Protein AF-A0A2M7XYU0-F1 (afdb_monomer_lite)

Sequence (168 aa):
MIKIQNNEKIILPLLLVVFFITYHYFAFYQNDFKKIFAYIKYTFSQNQYEQIQEFHPFFYVYKIAQETKDSKINVIYVRTKVEEKNRQFLDELNIMINYFFYPRFVKPYSLTQFYKLKLKSGDIIIADFTLHTDEKLMKNIKIIPFTRKNLFRINKWPEDDYNIYEVI

Secondary structure (DSSP, 8-state):
-----TTHHHHHHHHHHHHHHHHHHHHIIIIIHHHHHHHS-----HHHHHHHHTTSTTHHHHHHHHHTSSS---EEEEES---TT-TT---HHHHHHHHHTTTS---EEEHHHHTTS---TT-EEEESS-----HHHHTTEEE----------TT-------EEEEE-

Radius of gyration: 24.44 Å; chains: 1; bounding box: 54×52×69 Å

pLDDT: mean 75.13, std 14.63, range [40.41, 94.06]

Organism: NCBI:txid1974841

Foldseek 3Di:
DDDDPPVNVVVVVVVVVVVVVVVVVVCCVVPVVVVVVVVPPDPPDVVVVLVVLVQPQCSVLLVVLVVPVPDPAAEAEEEADPDPPCPPPPQPVLVVNVVNNPPDDHDYDYPVRVVVDDDDAFHKYKYQAPPPPPVVVPVFKDWDDDDRNDDDDDDDDPHDRITMIGGD

S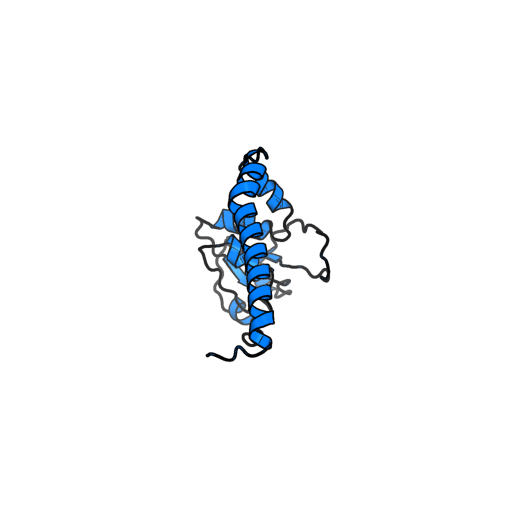tructure (mmCIF, N/CA/C/O backbone):
data_AF-A0A2M7XYU0-F1
#
_entry.id   AF-A0A2M7XYU0-F1
#
loop_
_atom_site.group_PDB
_atom_site.id
_atom_site.type_symbol
_atom_site.label_atom_id
_atom_site.label_alt_id
_atom_site.label_comp_id
_atom_site.label_asym_id
_atom_site.label_entity_id
_atom_site.label_seq_id
_atom_site.pdbx_PDB_ins_code
_atom_site.Cartn_x
_atom_site.Cartn_y
_atom_site.Cartn_z
_atom_site.occupancy
_atom_site.B_iso_or_equiv
_atom_site.auth_seq_id
_atom_site.auth_comp_id
_atom_site.auth_asym_id
_atom_site.auth_atom_id
_atom_site.pdbx_PDB_model_num
ATOM 1 N N . MET A 1 1 ? 13.257 -38.315 -52.467 1.00 40.41 1 MET A N 1
ATOM 2 C CA . MET A 1 1 ? 14.086 -37.094 -52.574 1.00 40.41 1 MET A CA 1
ATOM 3 C C . MET A 1 1 ? 13.208 -35.913 -52.170 1.00 40.41 1 MET A C 1
ATOM 5 O O . MET A 1 1 ? 12.324 -35.542 -52.930 1.00 40.41 1 MET A O 1
ATOM 9 N N . ILE A 1 2 ? 13.322 -35.437 -50.927 1.00 47.53 2 ILE A N 1
ATOM 10 C CA . ILE A 1 2 ? 12.406 -34.428 -50.367 1.00 47.53 2 ILE A CA 1
ATOM 11 C C . ILE A 1 2 ? 12.810 -33.052 -50.916 1.00 47.53 2 ILE A C 1
ATOM 13 O O . ILE A 1 2 ? 13.945 -32.616 -50.733 1.00 47.53 2 ILE A O 1
ATOM 17 N N . LYS A 1 3 ? 11.900 -32.393 -51.644 1.00 50.12 3 LYS A N 1
ATOM 18 C CA . LYS A 1 3 ? 12.088 -31.036 -52.178 1.00 50.12 3 LYS A CA 1
ATOM 19 C C . LYS A 1 3 ? 11.872 -30.036 -51.037 1.00 50.12 3 LYS A C 1
ATOM 21 O O . LYS A 1 3 ? 10.751 -29.613 -50.786 1.00 50.12 3 LYS A O 1
ATOM 26 N N . ILE A 1 4 ? 12.958 -29.696 -50.351 1.00 54.19 4 ILE A N 1
ATOM 27 C CA . ILE A 1 4 ? 13.013 -28.632 -49.340 1.00 54.19 4 ILE A CA 1
ATOM 28 C C . ILE A 1 4 ? 12.631 -27.312 -50.030 1.00 54.19 4 ILE A C 1
ATOM 30 O O . ILE A 1 4 ? 13.331 -26.861 -50.944 1.00 54.19 4 ILE A O 1
ATOM 34 N N . GLN A 1 5 ? 11.489 -26.729 -49.652 1.00 63.28 5 GLN A N 1
ATOM 35 C CA . GLN A 1 5 ? 11.024 -25.440 -50.176 1.00 63.28 5 GLN A CA 1
ATOM 36 C C . GLN A 1 5 ? 11.987 -24.324 -49.734 1.00 63.28 5 GLN A C 1
ATOM 38 O O . GLN A 1 5 ? 12.539 -24.370 -48.637 1.00 63.28 5 GLN A O 1
ATOM 43 N N . ASN A 1 6 ? 12.192 -23.301 -50.575 1.00 60.09 6 ASN A N 1
ATOM 44 C CA . ASN A 1 6 ? 13.181 -22.226 -50.360 1.00 60.09 6 ASN A CA 1
ATOM 45 C C . ASN A 1 6 ? 13.102 -21.532 -48.982 1.00 60.09 6 ASN A C 1
ATOM 47 O O . ASN A 1 6 ? 14.109 -21.005 -48.517 1.00 60.09 6 ASN A O 1
ATOM 51 N N . ASN A 1 7 ? 11.951 -21.578 -48.310 1.00 58.78 7 ASN A N 1
ATOM 52 C CA . ASN A 1 7 ? 11.757 -21.004 -46.979 1.00 58.78 7 ASN A CA 1
ATOM 53 C C . ASN A 1 7 ? 12.524 -21.774 -45.885 1.00 58.78 7 ASN A C 1
ATOM 55 O O . ASN A 1 7 ? 13.097 -21.158 -44.990 1.00 58.78 7 ASN A O 1
ATOM 59 N N . GLU A 1 8 ? 12.626 -23.102 -45.976 1.00 61.09 8 GLU A N 1
ATOM 60 C CA . GLU A 1 8 ? 13.326 -23.935 -44.982 1.00 61.09 8 GLU A CA 1
ATOM 61 C C . GLU A 1 8 ? 14.844 -23.689 -44.990 1.00 61.09 8 GLU A C 1
ATOM 63 O O . GLU A 1 8 ? 15.490 -23.731 -43.941 1.00 61.09 8 GLU A O 1
ATOM 68 N N . LYS A 1 9 ? 15.407 -23.332 -46.156 1.00 63.91 9 LYS A N 1
ATOM 69 C CA . LYS A 1 9 ? 16.827 -22.963 -46.304 1.00 63.91 9 LYS A CA 1
ATOM 70 C C . LYS A 1 9 ? 17.199 -21.673 -45.570 1.00 63.91 9 LYS A C 1
ATOM 72 O O . LYS A 1 9 ? 18.371 -21.486 -45.269 1.00 63.91 9 LYS A O 1
ATOM 77 N N . ILE A 1 10 ? 16.230 -20.796 -45.299 1.00 69.75 10 ILE A N 1
ATOM 78 C CA . ILE A 1 10 ? 16.438 -19.511 -44.611 1.00 69.75 10 ILE A CA 1
ATOM 79 C C . ILE A 1 10 ? 16.059 -19.623 -43.129 1.00 69.75 10 ILE A C 1
ATOM 81 O O . ILE A 1 10 ? 16.743 -19.069 -42.269 1.00 69.75 10 ILE A O 1
ATOM 85 N N . ILE A 1 11 ? 15.008 -20.384 -42.815 1.00 77.31 11 ILE A N 1
ATOM 86 C CA . ILE A 1 11 ? 14.505 -20.554 -41.445 1.00 77.31 11 ILE A CA 1
ATOM 87 C C . ILE A 1 11 ? 15.520 -21.284 -40.556 1.00 77.31 11 ILE A C 1
ATOM 89 O O . ILE A 1 11 ? 15.731 -20.877 -39.415 1.00 77.31 11 ILE A O 1
ATOM 93 N N . LEU A 1 12 ? 16.180 -22.330 -41.063 1.00 76.56 12 LEU A N 1
ATOM 94 C CA . LEU A 1 12 ? 17.126 -23.111 -40.264 1.00 76.56 12 LEU A CA 1
ATOM 95 C C . LEU A 1 12 ? 18.370 -22.298 -39.833 1.00 76.56 12 LEU A C 1
ATOM 97 O O . LEU A 1 12 ? 18.678 -22.301 -38.640 1.00 76.56 12 LEU A O 1
ATOM 101 N N . PRO A 1 13 ? 19.053 -21.547 -40.722 1.00 81.56 13 PRO A N 1
ATOM 102 C CA . PRO A 1 13 ? 20.120 -20.632 -40.313 1.00 81.56 13 PRO A CA 1
ATOM 103 C C . PRO A 1 13 ? 19.660 -19.582 -39.298 1.00 81.56 13 PRO A C 1
ATOM 105 O O . PRO A 1 13 ? 20.377 -19.307 -38.340 1.00 81.56 13 PRO A O 1
ATOM 108 N N . LEU A 1 14 ? 18.457 -19.024 -39.470 1.00 82.94 14 LEU A N 1
ATOM 109 C CA . LEU A 1 14 ? 17.912 -18.018 -38.557 1.00 82.94 14 LEU A CA 1
ATOM 110 C C . LEU A 1 14 ? 17.681 -18.597 -37.152 1.00 82.94 14 LEU A C 1
ATOM 112 O O . LEU A 1 14 ? 18.074 -17.988 -36.159 1.00 82.94 14 LEU A O 1
ATOM 116 N N . LEU A 1 15 ? 17.093 -19.794 -37.067 1.00 82.25 15 LEU A N 1
ATOM 117 C CA . LEU A 1 15 ? 16.881 -20.499 -35.801 1.00 82.25 15 LEU A CA 1
ATOM 118 C C . LEU A 1 15 ? 18.200 -20.834 -35.108 1.00 82.25 15 LEU A C 1
ATOM 120 O O . LEU A 1 15 ? 18.298 -20.679 -33.894 1.00 82.25 15 LEU A O 1
ATOM 124 N N . LEU A 1 16 ? 19.222 -21.239 -35.865 1.00 80.62 16 LEU A N 1
ATOM 125 C CA . LEU A 1 16 ? 20.554 -21.481 -35.317 1.00 80.62 16 LEU A CA 1
ATOM 126 C C . LEU A 1 16 ? 21.172 -20.195 -34.764 1.00 80.62 16 LEU A C 1
ATOM 128 O O . LEU A 1 16 ? 21.692 -20.214 -33.655 1.00 80.62 16 LEU A O 1
ATOM 132 N N . VAL A 1 17 ? 21.067 -19.067 -35.472 1.00 84.19 17 VAL A N 1
ATOM 133 C CA . VAL A 1 17 ? 21.559 -17.768 -34.977 1.00 84.19 17 VAL A CA 1
ATOM 134 C C . VAL A 1 17 ? 20.848 -17.366 -33.685 1.00 84.19 17 VAL A C 1
ATOM 136 O O . VAL A 1 17 ? 21.511 -17.023 -32.708 1.00 84.19 17 VAL A O 1
ATOM 139 N N . VAL A 1 18 ? 19.516 -17.466 -33.635 1.00 83.06 18 VAL A N 1
ATOM 140 C CA . VAL A 1 18 ? 18.741 -17.168 -32.419 1.00 83.06 18 VAL A CA 1
ATOM 141 C C . VAL A 1 18 ? 19.140 -18.100 -31.276 1.00 83.06 18 VAL A C 1
ATOM 143 O O . VAL A 1 18 ? 19.339 -17.626 -30.157 1.00 83.06 18 VAL A O 1
ATOM 146 N N . PHE A 1 19 ? 19.313 -19.396 -31.553 1.00 83.12 19 PHE A N 1
ATOM 147 C CA . PHE A 1 19 ? 19.767 -20.387 -30.579 1.00 83.12 19 PHE A CA 1
ATOM 148 C C . PHE A 1 19 ? 21.165 -20.063 -30.047 1.00 83.12 19 PHE A C 1
ATOM 150 O O . PHE A 1 19 ? 21.363 -20.075 -28.839 1.00 83.12 19 PHE A O 1
ATOM 157 N N . PHE A 1 20 ? 22.128 -19.717 -30.904 1.00 78.19 20 PHE A N 1
ATOM 158 C CA . PHE A 1 20 ? 23.477 -19.360 -30.463 1.00 78.19 20 PHE A CA 1
ATOM 159 C C . PHE A 1 20 ? 23.493 -18.073 -29.641 1.00 78.19 20 PHE A C 1
ATOM 161 O O . PHE A 1 20 ? 24.199 -18.020 -28.638 1.00 78.19 20 PHE A O 1
ATOM 168 N N . ILE A 1 21 ? 22.686 -17.071 -30.002 1.00 80.44 2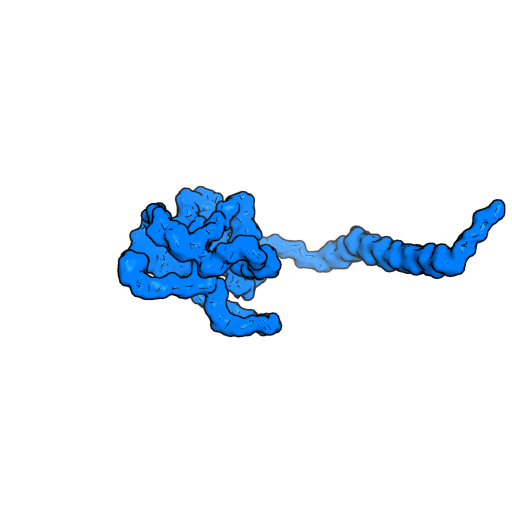1 ILE A N 1
ATOM 169 C CA . ILE A 1 21 ? 22.523 -15.854 -29.198 1.00 80.44 21 ILE A CA 1
ATOM 170 C C . ILE A 1 21 ? 21.962 -16.224 -27.823 1.00 80.44 21 ILE A C 1
ATOM 172 O O . ILE A 1 21 ? 22.588 -15.935 -26.807 1.00 80.44 21 ILE A O 1
ATOM 176 N N . THR A 1 22 ? 20.821 -16.914 -27.766 1.00 77.50 22 THR A N 1
ATOM 177 C CA . THR A 1 22 ? 20.199 -17.290 -26.482 1.00 77.50 22 THR A CA 1
ATOM 178 C C . THR A 1 22 ? 21.090 -18.202 -25.648 1.00 77.50 22 THR A C 1
ATOM 180 O O . THR A 1 22 ? 21.203 -17.985 -24.445 1.00 77.50 22 THR A O 1
ATOM 183 N N . TYR A 1 23 ? 21.770 -19.167 -26.263 1.00 79.56 23 TYR A N 1
ATOM 184 C CA . TYR A 1 23 ? 22.727 -20.043 -25.594 1.00 79.56 23 TYR A CA 1
ATOM 185 C C . TYR A 1 23 ? 23.920 -19.260 -25.044 1.00 79.56 23 TYR A C 1
ATOM 187 O O . TYR A 1 23 ? 24.311 -19.483 -23.903 1.00 79.56 23 TYR A O 1
ATOM 195 N N . HIS A 1 24 ? 24.474 -18.315 -25.807 1.00 77.88 24 HIS A N 1
ATOM 196 C CA . HIS A 1 24 ? 25.599 -17.498 -25.360 1.00 77.88 24 HIS A CA 1
ATOM 197 C C . HIS A 1 24 ? 25.202 -16.577 -24.203 1.00 77.88 24 HIS A C 1
ATOM 199 O O . HIS A 1 24 ? 25.901 -16.535 -23.196 1.00 77.88 24 HIS A O 1
ATOM 205 N N . TYR A 1 25 ? 24.040 -15.922 -24.290 1.00 74.81 25 TYR A N 1
ATOM 206 C CA . TYR A 1 25 ? 23.498 -15.136 -23.181 1.00 74.81 25 TYR A CA 1
ATOM 207 C C . TYR A 1 25 ? 23.231 -16.012 -21.953 1.00 74.81 25 TYR A C 1
ATOM 209 O O . TYR A 1 25 ? 23.640 -15.664 -20.849 1.00 74.81 25 TYR A O 1
ATOM 217 N N . PHE A 1 26 ? 22.600 -17.175 -22.121 1.00 75.38 26 PHE A N 1
ATOM 218 C CA . PHE A 1 26 ? 22.329 -18.095 -21.017 1.00 75.38 26 PHE A CA 1
ATOM 219 C C . PHE A 1 26 ? 23.620 -18.607 -20.361 1.00 75.38 26 PHE A C 1
ATOM 221 O O . PHE A 1 26 ? 23.736 -18.601 -19.135 1.00 75.38 26 PHE A O 1
ATOM 228 N N . ALA A 1 27 ? 24.610 -19.002 -21.163 1.00 73.81 27 ALA A N 1
ATOM 229 C CA . ALA A 1 27 ? 25.915 -19.445 -20.689 1.00 73.81 27 ALA A CA 1
ATOM 230 C C . ALA A 1 27 ? 26.670 -18.317 -19.973 1.00 73.81 27 ALA A C 1
ATOM 232 O O . ALA A 1 27 ? 27.241 -18.558 -18.911 1.00 73.81 27 ALA A O 1
ATOM 233 N N . PHE A 1 28 ? 26.610 -17.089 -20.494 1.00 75.19 28 PHE A N 1
ATOM 234 C CA . PHE A 1 28 ? 27.149 -15.900 -19.839 1.00 75.19 28 PHE A CA 1
ATOM 235 C C . PHE A 1 28 ? 26.497 -15.680 -18.465 1.00 75.19 28 PHE A C 1
ATOM 237 O O . PHE A 1 28 ? 27.201 -15.544 -17.466 1.00 75.19 28 PHE A O 1
ATOM 244 N N . TYR A 1 29 ? 25.163 -15.730 -18.371 1.00 66.62 29 TYR A N 1
ATOM 245 C CA . TYR A 1 29 ? 24.452 -15.580 -17.094 1.00 66.62 29 TYR A CA 1
ATOM 246 C C . TYR A 1 29 ? 24.751 -16.710 -16.099 1.00 66.62 29 TYR A C 1
ATOM 248 O O . TYR A 1 29 ? 24.830 -16.471 -14.894 1.00 66.62 29 TYR A O 1
ATOM 256 N N . GLN A 1 30 ? 24.936 -17.943 -16.569 1.00 73.12 30 GLN A N 1
ATOM 257 C CA . GLN A 1 30 ? 25.260 -19.061 -15.683 1.00 73.12 30 GLN A CA 1
ATOM 258 C C . GLN A 1 30 ? 26.713 -19.045 -15.208 1.00 73.12 30 GLN A C 1
ATOM 260 O O . GLN A 1 30 ? 26.958 -19.309 -14.031 1.00 73.12 30 GLN A O 1
ATOM 265 N N . ASN A 1 31 ? 27.664 -18.746 -16.094 1.00 75.88 31 ASN A N 1
ATOM 266 C CA . ASN A 1 31 ? 29.084 -18.972 -15.831 1.00 75.88 31 ASN A CA 1
ATOM 267 C C . ASN A 1 31 ? 29.852 -17.692 -15.513 1.00 75.88 31 ASN A C 1
ATOM 269 O O . ASN A 1 31 ? 30.663 -17.689 -14.589 1.00 75.88 31 ASN A O 1
ATOM 273 N N . ASP A 1 32 ? 29.607 -16.612 -16.249 1.00 69.81 32 ASP A N 1
ATOM 274 C CA . ASP A 1 32 ? 30.419 -15.397 -16.163 1.00 69.81 32 ASP A CA 1
ATOM 275 C C . ASP A 1 32 ? 29.784 -14.362 -15.244 1.00 69.81 32 ASP A C 1
ATOM 277 O O . ASP A 1 32 ? 30.480 -13.780 -14.415 1.00 69.81 32 ASP A O 1
ATOM 281 N N . PHE A 1 33 ? 28.458 -14.213 -15.271 1.00 67.00 33 PHE A N 1
ATOM 282 C CA . PHE A 1 33 ? 27.752 -13.355 -14.324 1.00 67.00 33 PHE A CA 1
ATOM 283 C C . PHE A 1 33 ? 27.982 -13.809 -12.879 1.00 67.00 33 PHE A C 1
ATOM 285 O O . PHE A 1 33 ? 28.279 -12.974 -12.037 1.00 67.00 33 PHE A O 1
ATOM 292 N N . LYS A 1 34 ? 27.943 -15.119 -12.581 1.00 61.03 34 LYS A N 1
ATOM 293 C CA . LYS A 1 34 ? 28.260 -15.630 -11.232 1.00 61.03 34 LYS A CA 1
ATOM 294 C C . LYS A 1 34 ? 29.690 -15.302 -10.801 1.00 61.03 34 LYS A C 1
ATOM 296 O O . LYS A 1 34 ? 29.899 -14.954 -9.644 1.00 61.03 34 LYS A O 1
ATOM 301 N N . LYS A 1 35 ? 30.664 -15.387 -11.715 1.00 69.25 35 LYS A N 1
ATOM 302 C CA . LYS A 1 35 ? 32.062 -15.019 -11.435 1.00 69.25 35 LYS A CA 1
ATOM 303 C C . LYS A 1 35 ? 32.191 -13.521 -11.183 1.00 69.25 35 LYS A C 1
ATOM 305 O O . LYS A 1 35 ? 32.750 -13.141 -10.165 1.00 69.25 35 LYS A O 1
ATOM 310 N N . ILE A 1 36 ? 31.624 -12.685 -12.055 1.00 66.69 36 ILE A N 1
ATOM 311 C CA . ILE A 1 36 ? 31.593 -11.223 -11.893 1.00 66.69 36 ILE A CA 1
ATOM 312 C C . ILE A 1 36 ? 30.927 -10.862 -10.563 1.00 66.69 36 ILE A C 1
ATOM 314 O O . ILE A 1 36 ? 31.499 -10.112 -9.780 1.00 66.69 36 ILE A O 1
ATOM 318 N N . PHE A 1 37 ? 29.769 -11.452 -10.264 1.00 60.66 37 PHE A N 1
ATOM 319 C CA . PHE A 1 37 ? 29.032 -11.222 -9.025 1.00 60.66 37 PHE A CA 1
ATOM 320 C C . PHE A 1 37 ? 29.821 -11.662 -7.787 1.00 60.66 37 PHE A C 1
ATOM 322 O O . PHE A 1 37 ? 29.762 -10.984 -6.771 1.00 60.66 37 PHE A O 1
ATOM 329 N N . ALA A 1 38 ? 30.616 -12.734 -7.874 1.00 65.50 38 ALA A N 1
ATOM 330 C CA . ALA A 1 38 ? 31.496 -13.170 -6.790 1.00 65.50 38 ALA A CA 1
ATOM 331 C C . ALA A 1 38 ? 32.665 -12.199 -6.515 1.00 65.50 38 ALA A C 1
ATOM 333 O O . ALA A 1 38 ? 33.154 -12.146 -5.386 1.00 65.50 38 ALA A O 1
ATOM 334 N N . TYR A 1 39 ? 33.109 -11.420 -7.511 1.00 64.38 39 TYR A N 1
ATOM 335 C CA . TYR A 1 39 ? 34.110 -10.358 -7.324 1.00 64.38 39 TYR A CA 1
ATOM 336 C C . TYR A 1 39 ? 33.520 -9.067 -6.766 1.00 64.38 39 TYR A C 1
ATOM 338 O O . TYR A 1 39 ? 34.246 -8.259 -6.180 1.00 64.38 39 TYR A O 1
ATOM 346 N N . ILE A 1 40 ? 32.211 -8.865 -6.913 1.00 61.03 40 ILE A N 1
ATOM 347 C CA . ILE A 1 40 ? 31.545 -7.779 -6.218 1.00 61.03 40 ILE A CA 1
ATOM 348 C C . ILE A 1 40 ? 31.344 -8.238 -4.773 1.00 61.03 40 ILE A C 1
ATOM 350 O O . ILE A 1 40 ? 30.586 -9.166 -4.505 1.00 61.03 40 ILE A O 1
ATOM 354 N N . LYS A 1 41 ? 32.031 -7.599 -3.818 1.00 49.59 41 LYS A N 1
ATOM 355 C CA . LYS A 1 41 ? 31.809 -7.814 -2.377 1.00 49.59 41 LYS A CA 1
ATOM 356 C C . LYS A 1 41 ? 30.421 -7.291 -1.972 1.00 49.59 41 LYS A C 1
ATOM 358 O O . LYS A 1 41 ? 30.309 -6.287 -1.277 1.00 49.59 41 LYS A O 1
ATOM 363 N N . TYR A 1 42 ? 29.357 -7.956 -2.411 1.00 52.81 42 TYR A N 1
ATOM 364 C CA . TYR A 1 42 ? 27.999 -7.727 -1.932 1.00 52.81 42 TYR A CA 1
ATOM 365 C C . TYR A 1 42 ? 27.748 -8.620 -0.719 1.00 52.81 42 TYR A C 1
ATOM 367 O O . TYR A 1 42 ? 27.197 -9.712 -0.812 1.00 52.81 42 TYR A O 1
ATOM 375 N N . THR A 1 43 ? 28.142 -8.143 0.456 1.00 49.72 43 THR A N 1
ATOM 376 C CA . THR A 1 43 ? 27.447 -8.523 1.685 1.00 49.72 43 THR A CA 1
ATOM 377 C C . THR A 1 43 ? 26.202 -7.657 1.752 1.00 49.72 43 THR A C 1
ATOM 379 O O . THR A 1 43 ? 26.322 -6.478 2.075 1.00 49.72 43 THR A O 1
ATOM 382 N N . PHE A 1 44 ? 25.026 -8.203 1.430 1.00 48.97 44 PHE A N 1
ATOM 383 C CA . PHE A 1 44 ? 23.768 -7.558 1.807 1.00 48.97 44 PHE A CA 1
ATOM 384 C C . PHE A 1 44 ? 23.742 -7.487 3.335 1.00 48.97 44 PHE A C 1
ATOM 386 O O . PHE A 1 44 ? 23.333 -8.433 4.005 1.00 48.97 44 PHE A O 1
ATOM 393 N N . SER A 1 45 ? 24.248 -6.397 3.909 1.00 53.84 45 SER A N 1
ATOM 394 C CA . SER A 1 45 ? 23.960 -6.109 5.303 1.00 53.84 45 SER A CA 1
ATOM 395 C C . SER A 1 45 ? 22.466 -5.811 5.387 1.00 53.84 45 SER A C 1
ATOM 397 O O . SER A 1 45 ? 21.892 -5.194 4.488 1.00 53.84 45 SER A O 1
ATOM 399 N N . GLN A 1 46 ? 21.821 -6.276 6.452 1.00 57.41 46 GLN A N 1
ATOM 400 C CA . GLN A 1 46 ? 20.376 -6.130 6.659 1.00 57.41 46 GLN A CA 1
ATOM 401 C C . GLN A 1 46 ? 19.923 -4.659 6.516 1.00 57.41 46 GLN A C 1
ATOM 403 O O . GLN A 1 46 ? 18.862 -4.385 5.964 1.00 57.41 46 GLN A O 1
ATOM 408 N N . ASN A 1 47 ? 20.808 -3.717 6.868 1.00 64.19 47 ASN A N 1
ATOM 409 C CA . ASN A 1 47 ? 20.606 -2.277 6.717 1.00 64.19 47 ASN A CA 1
ATOM 410 C C . ASN A 1 47 ? 20.634 -1.760 5.271 1.00 64.19 47 ASN A C 1
ATOM 412 O O . ASN A 1 47 ? 19.967 -0.776 4.984 1.00 64.19 47 ASN A O 1
ATOM 416 N N . GLN A 1 48 ? 21.387 -2.359 4.344 1.00 64.31 48 GLN A N 1
ATOM 417 C CA . GLN A 1 48 ? 21.506 -1.810 2.984 1.00 64.31 48 GLN A CA 1
ATOM 418 C C . GLN A 1 48 ? 20.234 -1.996 2.158 1.00 64.31 48 GLN A C 1
ATOM 420 O O . GLN A 1 48 ? 19.890 -1.125 1.364 1.00 64.31 48 GLN A O 1
ATOM 425 N N . TYR A 1 49 ? 19.519 -3.109 2.342 1.00 68.62 49 TYR A N 1
ATOM 426 C CA . TYR A 1 49 ? 18.241 -3.312 1.662 1.00 68.62 49 TYR A CA 1
ATOM 427 C C . TYR A 1 49 ? 17.201 -2.302 2.145 1.00 68.62 49 TYR A C 1
ATOM 429 O O . TYR A 1 49 ? 16.553 -1.671 1.317 1.00 68.62 49 TYR A O 1
ATOM 437 N N . GLU A 1 50 ? 17.085 -2.096 3.459 1.00 69.62 50 GLU A N 1
ATOM 438 C CA . GLU A 1 50 ? 16.191 -1.076 4.014 1.00 69.62 50 GLU A CA 1
ATOM 439 C C . GLU A 1 50 ? 16.588 0.327 3.557 1.00 69.62 50 GLU A C 1
ATOM 441 O O . GLU A 1 50 ? 15.728 1.065 3.090 1.00 69.62 50 GLU A O 1
ATOM 446 N N . GLN A 1 51 ? 17.884 0.651 3.547 1.00 75.62 51 GLN A N 1
ATOM 447 C CA . GLN A 1 51 ? 18.390 1.916 3.006 1.00 75.62 51 GLN A CA 1
ATOM 448 C C . GLN A 1 51 ? 18.014 2.113 1.535 1.00 75.62 51 GLN A C 1
ATOM 450 O O . GLN A 1 51 ? 17.648 3.212 1.144 1.00 75.62 51 GLN A O 1
ATOM 455 N N . ILE A 1 52 ? 18.072 1.069 0.702 1.00 74.31 52 ILE A N 1
ATOM 456 C CA . ILE A 1 52 ? 17.638 1.148 -0.701 1.00 74.31 52 ILE A CA 1
ATOM 457 C C . ILE A 1 52 ? 16.112 1.295 -0.785 1.00 74.31 52 ILE A C 1
ATOM 459 O O . ILE A 1 52 ? 15.615 2.125 -1.548 1.00 74.31 52 ILE A O 1
ATOM 463 N N . GLN A 1 53 ? 15.366 0.525 0.012 1.00 76.06 53 GLN A N 1
ATOM 464 C CA . GLN A 1 53 ? 13.904 0.576 0.053 1.00 76.06 53 GLN A CA 1
ATOM 465 C C . GLN A 1 53 ? 13.385 1.925 0.530 1.00 76.06 53 GLN A C 1
ATOM 467 O O . GLN A 1 53 ? 12.356 2.371 0.034 1.00 76.06 53 GLN A O 1
ATOM 472 N N . GLU A 1 54 ? 14.103 2.615 1.417 1.00 80.56 54 GLU A N 1
ATOM 473 C CA . GLU A 1 54 ? 13.759 3.965 1.854 1.00 80.56 54 GLU A CA 1
ATOM 474 C C . GLU A 1 54 ? 13.604 4.925 0.679 1.00 80.56 54 GLU A C 1
ATOM 476 O O . GLU A 1 54 ? 12.836 5.880 0.777 1.00 80.56 54 GLU A O 1
ATOM 481 N N . PHE A 1 55 ? 14.328 4.725 -0.423 1.00 77.31 55 PHE A N 1
ATOM 482 C CA . PHE A 1 55 ? 14.204 5.573 -1.606 1.00 77.31 55 PHE A CA 1
ATOM 483 C C . PHE A 1 55 ? 12.989 5.227 -2.471 1.00 77.31 55 PHE A C 1
ATOM 485 O O . PHE A 1 55 ? 12.609 6.048 -3.298 1.00 77.31 55 PHE A O 1
ATOM 492 N N . HIS A 1 56 ? 12.348 4.073 -2.280 1.00 79.38 56 HIS A N 1
ATOM 493 C CA . HIS A 1 56 ? 11.214 3.631 -3.086 1.00 79.38 56 HIS A CA 1
ATOM 494 C C . HIS A 1 56 ? 9.931 4.438 -2.775 1.00 79.38 56 HIS A C 1
ATOM 496 O O . HIS A 1 56 ? 9.648 4.703 -1.603 1.00 79.38 56 HIS A O 1
ATOM 502 N N . PRO A 1 57 ? 9.078 4.778 -3.768 1.00 80.81 57 PRO A N 1
ATOM 503 C CA . PRO A 1 57 ? 7.851 5.554 -3.524 1.00 80.81 57 PRO A CA 1
ATOM 504 C C . PRO A 1 57 ? 6.854 4.876 -2.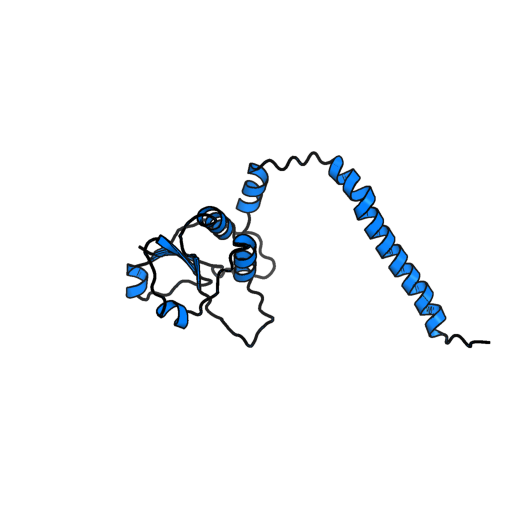565 1.00 80.81 57 PRO A C 1
ATOM 506 O O . PRO A 1 57 ? 6.060 5.532 -1.891 1.00 80.81 57 PRO A O 1
ATOM 509 N N . PHE A 1 58 ? 6.917 3.548 -2.478 1.00 86.00 58 PHE A N 1
ATOM 510 C CA . PHE A 1 58 ? 6.038 2.720 -1.648 1.00 86.00 58 PHE A CA 1
ATOM 511 C C . PHE A 1 58 ? 6.719 2.216 -0.365 1.00 86.00 58 PHE A C 1
ATOM 513 O O . PHE A 1 58 ? 6.266 1.243 0.232 1.00 86.00 58 PHE A O 1
ATOM 520 N N . PHE A 1 59 ? 7.801 2.868 0.079 1.00 87.25 59 PHE A N 1
ATOM 521 C CA . PHE A 1 59 ? 8.530 2.487 1.296 1.00 87.25 59 PHE A CA 1
ATOM 522 C C . PHE A 1 59 ? 7.628 2.374 2.533 1.00 87.25 59 PHE A C 1
ATOM 524 O O . PHE A 1 59 ? 7.761 1.445 3.324 1.00 87.25 59 PHE A O 1
ATOM 531 N N . TYR A 1 60 ? 6.669 3.285 2.695 1.00 89.25 60 TYR A N 1
ATOM 532 C CA . TYR A 1 60 ? 5.771 3.259 3.850 1.00 89.25 60 TYR A CA 1
ATOM 533 C C . TYR A 1 60 ? 4.782 2.090 3.797 1.00 89.25 60 TYR A C 1
ATOM 535 O O . TYR A 1 60 ? 4.455 1.528 4.838 1.00 89.25 60 TYR A O 1
ATOM 543 N N . VAL A 1 61 ? 4.383 1.649 2.599 1.00 90.56 61 VAL A N 1
ATOM 544 C CA . VAL A 1 61 ? 3.616 0.405 2.420 1.00 90.56 61 VAL A CA 1
ATOM 545 C C . VAL A 1 61 ? 4.457 -0.800 2.849 1.00 90.56 61 VAL A C 1
ATOM 547 O O . VAL A 1 61 ? 3.963 -1.655 3.580 1.00 90.56 61 VAL A O 1
ATOM 550 N N . TYR A 1 62 ? 5.737 -0.840 2.460 1.00 90.75 62 TYR A N 1
ATOM 551 C CA . TYR A 1 62 ? 6.682 -1.861 2.927 1.00 90.75 62 TYR A CA 1
ATOM 552 C C . TYR A 1 62 ? 6.813 -1.861 4.456 1.00 90.75 62 TYR A C 1
ATOM 554 O O . TYR A 1 62 ? 6.714 -2.920 5.073 1.00 90.75 62 TYR A O 1
ATOM 562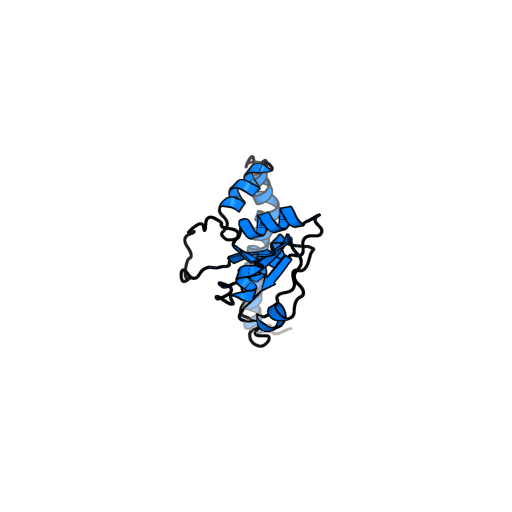 N N . LYS A 1 63 ? 6.977 -0.686 5.075 1.00 90.75 63 LYS A N 1
ATOM 563 C CA . LYS A 1 63 ? 7.113 -0.550 6.530 1.00 90.75 63 LYS A CA 1
ATOM 564 C C . LYS A 1 63 ? 5.885 -1.091 7.266 1.00 90.75 63 LYS A C 1
ATOM 566 O O . LYS A 1 63 ? 6.037 -1.921 8.157 1.00 90.75 63 LYS A O 1
ATOM 571 N N . ILE A 1 64 ? 4.681 -0.714 6.829 1.00 91.69 64 ILE A N 1
ATOM 572 C CA . ILE A 1 64 ? 3.428 -1.255 7.381 1.00 91.69 64 ILE A CA 1
ATOM 573 C C . ILE A 1 64 ? 3.374 -2.770 7.203 1.00 91.69 64 ILE A C 1
ATOM 575 O O . ILE A 1 64 ? 2.986 -3.483 8.125 1.00 91.69 64 ILE A O 1
ATOM 579 N N . ALA A 1 65 ? 3.759 -3.289 6.037 1.00 91.62 65 ALA A N 1
ATOM 580 C CA . ALA A 1 65 ? 3.758 -4.728 5.802 1.00 91.62 65 ALA A CA 1
ATOM 581 C C . ALA A 1 65 ? 4.692 -5.473 6.774 1.00 91.62 65 ALA A C 1
ATOM 583 O O . ALA A 1 65 ? 4.316 -6.532 7.271 1.00 91.62 65 ALA A O 1
ATOM 584 N N . GLN A 1 66 ? 5.861 -4.908 7.107 1.00 90.00 66 GLN A N 1
ATOM 585 C CA . GLN A 1 66 ? 6.749 -5.481 8.126 1.00 90.00 66 GLN A CA 1
ATOM 586 C C . GLN A 1 66 ? 6.147 -5.393 9.537 1.00 90.00 66 GLN A C 1
ATOM 588 O O . GLN A 1 66 ? 6.139 -6.388 10.258 1.00 90.00 66 GLN A O 1
ATOM 593 N N . GLU A 1 67 ? 5.587 -4.243 9.919 1.00 88.62 67 GLU A N 1
ATOM 594 C CA . GLU A 1 67 ? 4.981 -4.024 11.245 1.00 88.62 67 GLU A CA 1
ATOM 595 C C . GLU A 1 67 ? 3.714 -4.867 11.474 1.00 88.62 67 GLU A C 1
ATOM 597 O O . GLU A 1 67 ? 3.381 -5.229 12.604 1.00 88.62 67 GLU A O 1
ATOM 602 N N . THR A 1 68 ? 3.000 -5.207 10.398 1.00 87.12 68 THR A N 1
ATOM 603 C CA . THR A 1 68 ? 1.734 -5.956 10.449 1.00 87.12 68 THR A CA 1
ATOM 604 C C . THR A 1 68 ? 1.865 -7.439 10.119 1.00 87.12 68 THR A C 1
ATOM 606 O O . THR A 1 68 ? 0.862 -8.157 10.120 1.00 87.12 68 THR A O 1
ATOM 609 N N . LYS A 1 69 ? 3.089 -7.919 9.867 1.00 81.06 69 LYS A N 1
ATOM 610 C CA . LYS A 1 69 ? 3.365 -9.307 9.480 1.00 81.06 69 LYS A CA 1
ATOM 611 C C . LYS A 1 69 ? 2.885 -10.315 10.527 1.00 81.06 69 LYS A C 1
ATOM 613 O O . LYS A 1 69 ? 2.238 -11.295 10.170 1.00 81.06 69 LYS A O 1
ATOM 618 N N . ASP A 1 70 ? 3.140 -10.014 11.801 1.00 76.56 70 ASP A N 1
ATOM 619 C CA . ASP A 1 70 ? 2.824 -10.881 12.946 1.00 76.56 70 ASP A CA 1
ATOM 620 C C . ASP A 1 70 ? 1.743 -10.290 13.873 1.00 76.56 70 ASP A C 1
ATOM 622 O O . ASP A 1 70 ? 1.427 -10.850 14.926 1.00 76.56 70 ASP A O 1
ATOM 626 N N . SER A 1 71 ? 1.156 -9.147 13.505 1.00 76.12 71 SER A N 1
ATOM 627 C CA . SER A 1 71 ? 0.163 -8.462 14.332 1.00 76.12 71 SER A CA 1
ATOM 628 C C . SER A 1 71 ? -1.272 -8.818 13.928 1.00 76.12 71 SER A C 1
ATOM 630 O O . SER A 1 71 ? -1.572 -9.176 12.789 1.00 76.12 71 SER A O 1
ATOM 632 N N . LYS A 1 72 ? -2.209 -8.682 14.876 1.00 81.94 72 LYS A N 1
ATOM 633 C CA . LYS A 1 72 ? -3.655 -8.826 14.614 1.00 81.94 72 LYS A CA 1
ATOM 634 C C . LYS A 1 72 ? -4.253 -7.614 13.884 1.00 81.94 72 LYS A C 1
ATOM 636 O O . LYS A 1 72 ? -5.471 -7.560 13.721 1.00 81.94 72 LYS A O 1
ATOM 641 N N . ILE A 1 73 ? -3.420 -6.654 13.477 1.00 86.44 73 ILE A N 1
ATOM 642 C CA . ILE A 1 73 ? -3.853 -5.426 12.815 1.00 86.44 73 ILE A CA 1
ATOM 643 C C . ILE A 1 73 ? -4.407 -5.776 11.435 1.00 86.44 73 ILE A C 1
ATOM 645 O O . ILE A 1 73 ? -3.781 -6.481 10.626 1.00 86.44 73 ILE A O 1
ATOM 649 N N . ASN A 1 74 ? -5.618 -5.297 11.164 1.00 90.25 74 ASN A N 1
ATOM 650 C CA . ASN A 1 74 ? -6.204 -5.439 9.851 1.00 90.25 74 ASN A CA 1
ATOM 651 C C . ASN A 1 74 ? -5.683 -4.329 8.938 1.00 90.25 74 ASN A C 1
ATOM 653 O O . ASN A 1 74 ? -5.697 -3.159 9.310 1.00 90.25 74 ASN A O 1
ATOM 657 N N . VAL A 1 75 ? -5.243 -4.706 7.739 1.00 92.06 75 VAL A N 1
ATOM 658 C CA . VAL A 1 75 ? -4.865 -3.751 6.699 1.00 92.06 75 VAL A CA 1
ATOM 659 C C . VAL A 1 75 ? -5.939 -3.775 5.627 1.00 92.06 75 VAL A C 1
ATOM 661 O O . VAL A 1 75 ? -6.275 -4.830 5.088 1.00 92.06 75 VAL A O 1
ATOM 664 N N . ILE A 1 76 ? -6.498 -2.606 5.348 1.00 92.81 76 ILE A N 1
ATOM 665 C CA . ILE A 1 76 ? -7.607 -2.397 4.428 1.00 92.81 76 ILE A CA 1
ATOM 666 C C . ILE A 1 76 ? -7.082 -1.578 3.257 1.00 92.81 76 ILE A C 1
ATOM 668 O O . ILE A 1 76 ? -6.611 -0.462 3.440 1.00 92.81 76 ILE A O 1
ATOM 672 N N . TYR A 1 77 ? -7.187 -2.112 2.045 1.00 92.62 77 TYR A N 1
ATOM 673 C CA . TYR A 1 77 ? -6.875 -1.364 0.832 1.00 92.62 77 TYR A CA 1
ATOM 674 C C . TYR A 1 77 ? -8.169 -0.852 0.196 1.00 92.62 77 TYR A C 1
ATOM 676 O O . TYR A 1 77 ? -9.041 -1.648 -0.158 1.00 92.62 77 TYR A O 1
ATOM 684 N N . VAL A 1 78 ? -8.305 0.466 0.056 1.00 89.31 78 VAL A N 1
ATOM 685 C CA . VAL A 1 78 ? -9.440 1.124 -0.601 1.00 89.31 78 VAL A CA 1
ATOM 686 C C . VAL A 1 78 ? -8.991 1.657 -1.956 1.00 89.31 78 VAL A C 1
ATOM 688 O O . VAL A 1 78 ? -7.997 2.369 -2.055 1.00 89.31 78 VAL A O 1
ATOM 691 N N . ARG A 1 79 ? -9.740 1.313 -3.001 1.00 85.50 79 ARG A N 1
ATOM 692 C CA . ARG A 1 79 ? -9.442 1.678 -4.384 1.00 85.50 79 ARG A CA 1
ATOM 693 C C . ARG A 1 79 ? -10.650 2.349 -5.029 1.00 85.50 79 ARG A C 1
ATOM 695 O O . ARG A 1 79 ? -11.761 1.818 -4.953 1.00 85.50 79 ARG A O 1
ATOM 702 N N . THR A 1 80 ? -10.453 3.485 -5.690 1.00 74.00 80 THR A N 1
ATOM 703 C CA . THR A 1 80 ? -11.543 4.218 -6.368 1.00 74.00 80 THR A CA 1
ATOM 704 C C . THR A 1 80 ? -12.109 3.455 -7.566 1.00 74.00 80 THR A C 1
ATOM 706 O O . THR A 1 80 ? -13.323 3.281 -7.680 1.00 74.00 80 THR A O 1
ATOM 709 N N . LYS A 1 81 ? -11.240 2.951 -8.448 1.00 64.25 81 LYS A N 1
ATOM 710 C CA . LYS A 1 81 ? -11.622 2.230 -9.671 1.00 64.25 81 LYS A CA 1
ATOM 711 C C . LYS A 1 81 ? -11.449 0.726 -9.496 1.00 64.25 81 LYS A C 1
ATOM 713 O O . LYS A 1 81 ? -10.483 0.130 -9.969 1.00 64.25 81 LYS A O 1
ATOM 718 N N . VAL A 1 82 ? -12.417 0.083 -8.848 1.00 60.25 82 VAL A N 1
ATOM 719 C CA . VAL A 1 82 ? -12.581 -1.379 -8.938 1.00 60.25 82 VAL A CA 1
ATOM 720 C C . VAL A 1 82 ? -13.345 -1.695 -10.232 1.00 60.25 82 VAL A C 1
ATOM 722 O O . VAL A 1 82 ? -14.478 -2.161 -10.208 1.00 60.25 82 VAL A O 1
ATOM 725 N N . GLU A 1 83 ? -12.776 -1.352 -11.391 1.00 54.28 83 GLU A N 1
ATOM 726 C CA . GLU A 1 83 ? -13.388 -1.699 -12.679 1.00 54.28 83 GLU A CA 1
ATOM 727 C C . GLU A 1 83 ? -12.972 -3.114 -13.090 1.00 54.28 83 GLU A C 1
ATOM 729 O O . GLU A 1 83 ? -11.877 -3.335 -13.602 1.00 54.28 83 GLU A O 1
ATOM 734 N N . GLU A 1 84 ? -13.873 -4.086 -12.930 1.00 54.31 84 GLU A N 1
ATOM 735 C CA . GLU A 1 84 ? -13.663 -5.472 -13.387 1.00 54.31 84 GLU A CA 1
ATOM 736 C C . GLU A 1 84 ? -13.438 -5.583 -14.911 1.00 54.31 84 GLU A C 1
ATOM 738 O O . GLU A 1 84 ? -12.870 -6.567 -15.392 1.00 54.31 84 GLU A O 1
ATOM 743 N N . LYS A 1 85 ? -13.874 -4.575 -15.683 1.00 50.69 85 LYS A N 1
ATOM 744 C CA . LYS A 1 85 ? -13.854 -4.587 -17.154 1.00 50.69 85 LYS A CA 1
ATOM 745 C C . LYS A 1 85 ? -12.522 -4.161 -17.779 1.00 50.69 85 LYS A C 1
ATOM 747 O O . LYS A 1 85 ? -12.261 -4.550 -18.912 1.00 50.69 85 LYS A O 1
ATOM 752 N N . ASN A 1 86 ? -11.654 -3.456 -17.052 1.00 47.53 86 ASN A N 1
ATOM 753 C CA . ASN A 1 86 ? -10.333 -3.040 -17.534 1.00 47.53 86 ASN A CA 1
ATOM 754 C C . ASN A 1 86 ? -9.225 -3.838 -16.832 1.00 47.53 86 ASN A C 1
ATOM 756 O O . ASN A 1 86 ? -8.446 -3.310 -16.040 1.00 47.53 86 ASN A O 1
ATOM 760 N N . ARG A 1 87 ? -9.117 -5.135 -17.161 1.00 48.66 87 ARG A N 1
ATOM 761 C CA . ARG A 1 87 ? -8.064 -6.039 -16.641 1.00 48.66 87 ARG A CA 1
ATOM 762 C C . ARG A 1 87 ? -6.630 -5.556 -16.905 1.00 48.66 87 ARG A C 1
ATOM 764 O O . ARG A 1 87 ? -5.699 -6.092 -16.317 1.00 48.66 87 ARG A O 1
ATOM 771 N N . GLN A 1 88 ? -6.451 -4.589 -17.803 1.00 44.50 88 GLN A N 1
ATOM 772 C CA . GLN A 1 88 ? -5.144 -4.098 -18.238 1.00 44.50 88 GLN A CA 1
ATOM 773 C C . GLN A 1 88 ? -4.609 -2.924 -17.407 1.00 44.50 88 GLN A C 1
ATOM 775 O O . GLN A 1 88 ? -3.424 -2.620 -17.516 1.00 44.50 88 GLN A O 1
ATOM 780 N N . PHE A 1 89 ? -5.423 -2.286 -16.554 1.00 49.78 89 PHE A N 1
ATOM 781 C CA . PHE A 1 89 ? -4.920 -1.221 -15.682 1.00 49.78 89 PHE A CA 1
ATOM 782 C C . PHE A 1 89 ? -4.318 -1.824 -14.406 1.00 49.78 89 PHE A C 1
ATOM 784 O O . PHE A 1 89 ? -4.955 -1.929 -13.352 1.00 49.78 89 PHE A O 1
ATOM 791 N N . LEU A 1 90 ? -3.071 -2.272 -14.546 1.00 56.16 90 LEU A N 1
ATOM 792 C CA . LEU A 1 90 ? -2.202 -2.633 -13.437 1.00 56.16 90 LEU A CA 1
ATOM 793 C C . LEU A 1 90 ? -1.871 -1.364 -12.646 1.00 56.16 90 LEU A C 1
ATOM 795 O O . LEU A 1 90 ? -1.024 -0.565 -13.037 1.00 56.16 90 LEU A O 1
ATOM 799 N N . ASP A 1 91 ? -2.592 -1.170 -11.548 1.00 74.69 91 ASP A N 1
ATOM 800 C CA . ASP A 1 91 ? -2.299 -0.120 -10.583 1.00 74.69 91 ASP A CA 1
ATOM 801 C C . ASP A 1 91 ? -1.033 -0.492 -9.806 1.00 74.69 91 ASP A C 1
ATOM 803 O O . ASP A 1 91 ? -0.959 -1.554 -9.181 1.00 74.69 91 ASP A O 1
ATOM 807 N N . GLU A 1 92 ? -0.027 0.374 -9.893 1.00 78.56 92 GLU A N 1
ATOM 808 C CA . GLU A 1 92 ? 1.280 0.177 -9.273 1.00 78.56 92 GLU A CA 1
ATOM 809 C C . GLU A 1 92 ? 1.148 -0.004 -7.758 1.00 78.56 92 GLU A C 1
ATOM 811 O O . GLU A 1 92 ? 1.790 -0.891 -7.199 1.00 78.56 92 GLU A O 1
ATOM 816 N N . LEU A 1 93 ? 0.242 0.735 -7.106 1.00 84.56 93 LEU A N 1
ATOM 817 C CA . LEU A 1 93 ? -0.018 0.584 -5.676 1.00 84.56 93 LEU A CA 1
ATOM 818 C C . LEU A 1 93 ? -0.546 -0.815 -5.354 1.00 84.56 93 LEU A C 1
ATOM 820 O O . LEU A 1 93 ? -0.066 -1.458 -4.424 1.00 84.56 93 LEU A O 1
ATOM 824 N N . ASN A 1 94 ? -1.496 -1.318 -6.143 1.00 86.56 94 ASN A N 1
ATOM 825 C CA . ASN A 1 94 ? -2.038 -2.662 -5.963 1.00 86.56 94 ASN A CA 1
ATOM 826 C C . ASN A 1 94 ? -0.953 -3.737 -6.154 1.00 86.56 94 ASN A C 1
ATOM 828 O O . ASN A 1 94 ? -0.888 -4.692 -5.381 1.00 86.56 94 ASN A O 1
ATOM 832 N N . ILE A 1 95 ? -0.074 -3.591 -7.154 1.00 85.75 95 ILE A N 1
ATOM 833 C CA . ILE A 1 95 ? 1.071 -4.502 -7.327 1.00 85.75 95 ILE A CA 1
ATOM 834 C C . ILE A 1 95 ? 1.959 -4.463 -6.082 1.00 85.75 95 ILE A C 1
ATOM 836 O O . ILE A 1 95 ? 2.300 -5.516 -5.545 1.00 85.75 95 ILE A O 1
ATOM 840 N N . MET A 1 96 ? 2.308 -3.266 -5.608 1.00 88.88 96 MET A N 1
ATOM 841 C CA . MET A 1 96 ? 3.208 -3.096 -4.470 1.00 88.88 96 MET A CA 1
ATOM 842 C C . MET A 1 96 ? 2.609 -3.622 -3.166 1.00 88.88 96 MET A C 1
ATOM 844 O O . MET A 1 96 ? 3.308 -4.287 -2.408 1.00 88.88 96 MET A O 1
ATOM 848 N N . ILE A 1 97 ? 1.313 -3.414 -2.923 1.00 90.56 97 ILE A N 1
ATOM 849 C CA . ILE A 1 97 ? 0.607 -4.010 -1.783 1.00 90.56 97 ILE A CA 1
ATOM 850 C C . ILE A 1 97 ? 0.680 -5.540 -1.865 1.00 90.56 97 ILE A C 1
ATOM 852 O O . ILE A 1 97 ? 1.099 -6.182 -0.907 1.00 90.56 97 ILE A O 1
ATOM 856 N N . ASN A 1 98 ? 0.344 -6.142 -3.008 1.00 89.50 98 ASN A N 1
ATOM 857 C CA . ASN A 1 98 ? 0.404 -7.602 -3.144 1.00 89.50 98 ASN A CA 1
ATOM 858 C C . ASN A 1 98 ? 1.827 -8.152 -2.965 1.00 89.50 98 ASN A C 1
ATOM 860 O O . ASN A 1 98 ? 2.000 -9.224 -2.390 1.00 89.50 98 ASN A O 1
ATOM 864 N N . TYR A 1 99 ? 2.837 -7.418 -3.434 1.00 90.44 99 TYR A N 1
ATOM 865 C CA . TYR A 1 99 ? 4.239 -7.790 -3.280 1.00 90.44 99 TYR A CA 1
ATOM 866 C C . TYR A 1 99 ? 4.700 -7.716 -1.816 1.00 90.44 99 TYR A C 1
ATOM 868 O O . TYR A 1 99 ? 5.230 -8.694 -1.295 1.00 90.44 99 TYR A O 1
ATOM 876 N N . PHE A 1 100 ? 4.474 -6.590 -1.131 1.00 91.31 100 PHE A N 1
ATOM 877 C CA . PHE A 1 100 ? 4.981 -6.384 0.229 1.00 91.31 100 PHE A CA 1
ATOM 878 C C . PHE A 1 100 ? 4.233 -7.187 1.293 1.00 91.31 100 PHE A C 1
ATOM 880 O O . PHE A 1 100 ? 4.849 -7.602 2.271 1.00 91.31 100 PHE A O 1
ATOM 887 N N . PHE A 1 101 ? 2.933 -7.430 1.110 1.00 91.31 101 PHE A N 1
ATOM 888 C CA . PHE A 1 101 ? 2.130 -8.188 2.071 1.00 91.31 101 PHE A CA 1
ATOM 889 C C . PHE A 1 101 ? 2.197 -9.707 1.868 1.00 91.31 101 PHE A C 1
ATOM 891 O O . PHE A 1 101 ? 1.666 -10.445 2.695 1.00 91.31 101 PHE A O 1
ATOM 898 N N . TYR A 1 102 ? 2.860 -10.206 0.819 1.00 85.94 102 TYR A N 1
ATOM 899 C CA . TYR A 1 102 ? 2.962 -11.643 0.561 1.00 85.94 102 TYR A CA 1
ATOM 900 C C . TYR A 1 102 ? 3.504 -12.423 1.786 1.00 85.94 102 TYR A C 1
ATOM 902 O O . TYR A 1 102 ? 4.503 -12.011 2.381 1.00 85.94 102 TYR A O 1
ATOM 910 N N . PRO A 1 103 ? 2.896 -13.570 2.169 1.00 87.19 103 PRO A N 1
ATOM 911 C CA . PRO A 1 103 ? 1.819 -14.298 1.481 1.00 87.19 103 PRO A CA 1
ATOM 912 C C . PRO A 1 103 ? 0.392 -13.845 1.836 1.00 87.19 103 PRO A C 1
ATOM 914 O O . PRO A 1 103 ? -0.576 -14.417 1.333 1.00 87.19 103 PRO A O 1
ATOM 917 N N . ARG A 1 104 ? 0.225 -12.843 2.706 1.00 87.50 104 ARG A N 1
ATOM 918 C CA . ARG A 1 104 ? -1.085 -12.311 3.096 1.00 87.50 104 ARG A CA 1
ATOM 919 C C . ARG A 1 104 ? -1.688 -11.523 1.933 1.00 87.50 104 ARG A C 1
ATOM 921 O O . ARG A 1 104 ? -1.130 -10.535 1.468 1.00 87.50 104 ARG A O 1
ATOM 928 N N . PHE A 1 105 ? -2.874 -11.932 1.494 1.00 85.69 105 PHE A N 1
ATOM 929 C CA . PHE A 1 105 ? -3.616 -11.197 0.476 1.00 85.69 105 PHE A CA 1
ATOM 930 C C . PHE A 1 105 ? -4.416 -10.051 1.107 1.00 85.69 105 PHE A C 1
ATOM 932 O O . PHE A 1 105 ? -5.280 -10.283 1.958 1.00 85.69 105 PHE A O 1
ATOM 939 N N . VAL A 1 106 ? -4.157 -8.816 0.671 1.00 88.94 106 VAL A N 1
ATOM 940 C CA . VAL A 1 106 ? -4.924 -7.632 1.079 1.00 88.94 106 VAL A CA 1
ATOM 941 C C . VAL A 1 106 ? -5.983 -7.354 0.019 1.00 88.94 106 VAL A C 1
ATOM 943 O O . VAL A 1 106 ? -5.694 -6.854 -1.066 1.00 88.94 106 VAL A O 1
ATOM 946 N N . LYS A 1 107 ? -7.234 -7.703 0.327 1.00 87.31 107 LYS A N 1
ATOM 947 C CA . LYS A 1 107 ? -8.345 -7.538 -0.613 1.00 87.31 107 LYS A CA 1
ATOM 948 C C . LYS A 1 107 ? -8.612 -6.045 -0.886 1.00 87.31 107 LYS A C 1
ATOM 950 O O . LYS A 1 107 ? -8.840 -5.311 0.076 1.00 87.31 107 LYS A O 1
ATOM 955 N N . PRO A 1 108 ? -8.666 -5.606 -2.159 1.00 89.00 108 PRO A N 1
ATOM 956 C CA . PRO A 1 108 ? -9.092 -4.254 -2.500 1.00 89.00 108 PRO A CA 1
ATOM 957 C C . PRO A 1 108 ? -10.602 -4.088 -2.290 1.00 89.00 108 PRO A C 1
ATOM 959 O O . PRO A 1 108 ? -11.398 -4.935 -2.708 1.00 89.00 108 PRO A O 1
ATOM 962 N N . TYR A 1 109 ? -10.999 -2.972 -1.689 1.00 87.94 109 TYR A N 1
ATOM 963 C CA . TYR A 1 109 ? -12.388 -2.561 -1.515 1.00 87.94 109 TYR A CA 1
ATOM 964 C C . TYR A 1 109 ? -12.676 -1.312 -2.337 1.00 87.94 109 TYR A C 1
ATOM 966 O O . TYR A 1 109 ? -11.915 -0.350 -2.309 1.00 87.94 109 TYR A O 1
ATOM 974 N N . SER A 1 110 ? -13.813 -1.292 -3.029 1.00 85.94 110 SER A N 1
ATOM 975 C CA . SER A 1 110 ? -14.343 -0.034 -3.563 1.00 85.94 110 SER A CA 1
ATOM 976 C C . SER A 1 110 ? -14.779 0.884 -2.423 1.00 85.94 110 SER A C 1
ATOM 978 O O . SER A 1 110 ? -15.119 0.411 -1.334 1.00 85.94 110 SER A O 1
ATOM 980 N N . LEU A 1 111 ? -14.868 2.187 -2.687 1.00 83.25 111 LEU A N 1
ATOM 981 C CA . LEU A 1 111 ? -15.352 3.156 -1.702 1.00 83.25 111 LEU A CA 1
ATOM 982 C C . LEU A 1 111 ? -16.735 2.758 -1.131 1.00 83.25 111 LEU A C 1
ATOM 984 O O . LEU A 1 111 ? -16.951 2.793 0.077 1.00 83.25 111 LEU A O 1
ATOM 988 N N . THR A 1 112 ? -17.652 2.266 -1.972 1.00 83.25 112 THR A N 1
ATOM 989 C CA . THR A 1 112 ? -18.986 1.808 -1.527 1.00 83.25 112 THR A CA 1
ATOM 990 C C . THR A 1 112 ? -18.949 0.578 -0.617 1.00 83.25 112 THR A C 1
ATOM 992 O O . THR A 1 112 ? -19.784 0.446 0.278 1.00 83.25 112 THR A O 1
ATOM 995 N N . GLN A 1 113 ? -18.005 -0.340 -0.840 1.00 87.81 113 GLN A N 1
ATOM 996 C CA . GLN A 1 113 ? -17.813 -1.508 0.018 1.00 87.81 113 GLN A CA 1
ATOM 997 C C . GLN A 1 113 ? -17.141 -1.112 1.330 1.00 87.81 113 GLN A C 1
ATOM 999 O O . GLN A 1 113 ? -17.531 -1.619 2.378 1.00 87.81 113 GLN A O 1
ATOM 1004 N N . PHE A 1 114 ? -16.185 -0.184 1.274 1.00 87.31 114 PHE A N 1
ATOM 1005 C CA . PHE A 1 114 ? -15.486 0.345 2.437 1.00 87.31 114 PHE A CA 1
ATOM 1006 C C . PHE A 1 114 ? -16.453 0.950 3.465 1.00 87.31 114 PHE A C 1
ATOM 1008 O O . PHE A 1 114 ? -16.392 0.576 4.632 1.00 87.31 114 PHE A O 1
ATOM 1015 N N . TYR A 1 115 ? -17.432 1.756 3.035 1.00 84.81 115 TYR A N 1
ATOM 1016 C CA . TYR A 1 115 ? -18.465 2.314 3.927 1.00 84.81 115 TYR A CA 1
ATOM 1017 C C . TYR A 1 115 ? -19.319 1.265 4.664 1.00 84.81 115 TYR A C 1
ATOM 1019 O O . TYR A 1 115 ? -19.979 1.587 5.649 1.00 84.81 115 TYR A O 1
ATOM 1027 N N . LYS A 1 116 ? -19.344 0.012 4.192 1.00 88.00 116 LYS A N 1
ATOM 1028 C CA . LYS A 1 116 ? -20.091 -1.091 4.820 1.00 88.00 116 LYS A CA 1
ATOM 1029 C C . LYS A 1 116 ? -19.236 -1.909 5.789 1.00 88.00 116 LYS A C 1
ATOM 1031 O O . LYS A 1 116 ? -19.766 -2.798 6.458 1.00 88.00 116 LYS A O 1
ATOM 1036 N N . LEU A 1 117 ? -17.927 -1.661 5.845 1.00 87.88 117 LEU A N 1
ATOM 1037 C CA . LEU A 1 117 ? -17.024 -2.377 6.736 1.00 87.88 117 LEU A CA 1
ATOM 1038 C C . LEU A 1 117 ? -17.191 -1.892 8.178 1.00 87.88 117 LEU A C 1
ATOM 1040 O O . LEU A 1 117 ? -17.369 -0.707 8.447 1.00 87.88 117 LEU A O 1
ATOM 1044 N N . LYS A 1 118 ? -17.092 -2.829 9.122 1.00 88.44 118 LYS A N 1
ATOM 1045 C CA . LYS A 1 118 ? -16.954 -2.508 10.545 1.00 88.44 118 LYS A CA 1
ATOM 1046 C C 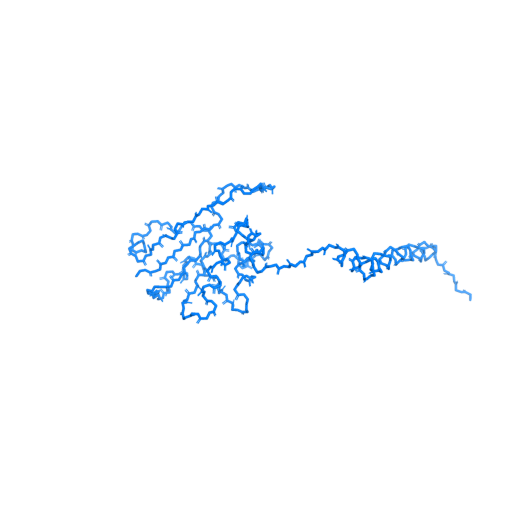. LYS A 1 118 ? -15.469 -2.356 10.853 1.00 88.44 118 LYS A C 1
ATOM 1048 O O . LYS A 1 118 ? -14.769 -3.362 10.944 1.00 88.44 118 LYS A O 1
ATOM 1053 N N . LEU A 1 119 ? -15.019 -1.112 10.968 1.00 88.56 119 LEU A N 1
ATOM 1054 C CA . LEU A 1 119 ? -13.642 -0.769 11.316 1.00 88.56 119 LEU A CA 1
ATOM 1055 C C . LEU A 1 119 ? -13.398 -0.993 12.813 1.00 88.56 119 LEU A C 1
ATOM 1057 O O . LEU A 1 119 ? -14.300 -0.777 13.627 1.00 88.56 119 LEU A O 1
ATOM 1061 N N . LYS A 1 120 ? -12.193 -1.433 13.173 1.00 90.31 120 LYS A N 1
ATOM 1062 C CA . LYS A 1 120 ? -11.732 -1.526 14.562 1.00 90.31 120 LYS A CA 1
ATOM 1063 C C . LYS A 1 120 ? -10.617 -0.515 14.801 1.00 90.31 120 LYS A C 1
ATOM 1065 O O . LYS A 1 120 ? -9.820 -0.264 13.905 1.00 90.31 120 LYS A O 1
ATOM 1070 N N . SER A 1 121 ? -10.557 0.025 16.016 1.00 90.31 121 SER A N 1
ATOM 1071 C CA . SER A 1 121 ? -9.442 0.874 16.448 1.00 90.31 121 SER A CA 1
ATOM 1072 C C . SER A 1 121 ? -8.110 0.144 16.236 1.00 90.31 121 SER A C 1
ATOM 1074 O O . SER A 1 121 ? -7.992 -1.044 16.558 1.00 90.31 121 SER A O 1
ATOM 1076 N N . GLY A 1 122 ? -7.144 0.841 15.643 1.00 90.00 122 GLY A N 1
ATOM 1077 C CA . GLY A 1 122 ? -5.846 0.315 15.227 1.00 90.00 122 GLY A CA 1
ATOM 1078 C C . GLY A 1 122 ? -5.810 -0.323 13.834 1.00 90.00 122 GLY A C 1
ATOM 1079 O O . GLY A 1 122 ? -4.730 -0.711 13.395 1.00 90.00 122 GLY A O 1
ATOM 1080 N N . ASP A 1 123 ? -6.935 -0.446 13.116 1.00 92.19 123 ASP A N 1
ATOM 1081 C CA . ASP A 1 123 ? -6.914 -0.883 11.713 1.00 92.19 123 ASP A CA 1
ATOM 1082 C C . ASP A 1 123 ? -6.187 0.157 10.840 1.00 92.19 123 ASP A C 1
ATOM 1084 O O . ASP A 1 123 ? -6.354 1.367 11.012 1.00 92.19 123 ASP A O 1
ATOM 1088 N N . ILE A 1 124 ? -5.410 -0.314 9.862 1.00 94.06 124 ILE A N 1
ATOM 1089 C CA . ILE A 1 124 ? -4.666 0.538 8.927 1.00 94.06 124 ILE A CA 1
ATOM 1090 C C . ILE A 1 124 ? -5.362 0.536 7.573 1.00 94.06 124 ILE A C 1
ATOM 1092 O O . ILE A 1 124 ? -5.685 -0.516 7.023 1.00 94.06 124 ILE A O 1
ATOM 1096 N N . ILE A 1 125 ? -5.566 1.719 7.005 1.00 93.25 125 ILE A N 1
ATOM 1097 C CA . ILE A 1 125 ? -6.208 1.912 5.709 1.00 93.25 125 ILE A CA 1
ATOM 1098 C C . ILE A 1 125 ? -5.186 2.494 4.736 1.00 93.25 125 ILE A C 1
ATOM 1100 O O . ILE A 1 125 ? -4.583 3.527 5.009 1.00 93.25 125 ILE A O 1
ATOM 1104 N N . ILE A 1 126 ? -5.022 1.858 3.581 1.00 92.88 126 ILE A N 1
ATOM 1105 C CA . ILE A 1 126 ? -4.237 2.357 2.450 1.00 92.88 126 ILE A CA 1
ATOM 1106 C C . ILE A 1 126 ? -5.230 2.724 1.351 1.00 92.88 126 ILE A C 1
ATOM 1108 O O . ILE A 1 126 ? -6.054 1.889 0.983 1.00 92.88 126 ILE A O 1
ATOM 1112 N N . ALA A 1 127 ? -5.189 3.949 0.833 1.00 89.44 127 ALA A N 1
ATOM 1113 C CA . ALA A 1 127 ? -6.130 4.411 -0.189 1.00 89.44 127 ALA A CA 1
ATOM 1114 C C . ALA A 1 127 ? -5.405 5.061 -1.369 1.00 89.44 127 ALA A C 1
ATOM 1116 O O . ALA A 1 127 ? -4.519 5.872 -1.137 1.00 89.44 127 ALA A O 1
ATOM 1117 N N . ASP A 1 128 ? -5.809 4.765 -2.610 1.00 85.00 128 ASP A N 1
ATOM 1118 C CA . ASP A 1 128 ? -5.261 5.363 -3.854 1.00 85.00 128 ASP A CA 1
ATOM 1119 C C . ASP A 1 128 ? -5.712 6.818 -4.103 1.00 85.00 128 ASP A C 1
ATOM 1121 O O . ASP A 1 128 ? -5.562 7.363 -5.190 1.00 85.00 128 ASP A O 1
ATOM 1125 N N . PHE A 1 129 ? -6.321 7.439 -3.097 1.00 80.88 129 PHE A N 1
ATOM 1126 C CA . PHE A 1 129 ? -6.943 8.751 -3.150 1.00 80.88 129 PHE A CA 1
ATOM 1127 C C . PHE A 1 129 ? -7.053 9.314 -1.740 1.00 80.88 129 PHE A C 1
ATOM 1129 O O . PHE A 1 129 ? -6.915 8.610 -0.733 1.00 80.88 129 PHE A O 1
ATOM 1136 N N . THR A 1 130 ? -7.336 10.606 -1.648 1.00 79.38 130 THR A N 1
ATOM 1137 C CA . THR A 1 130 ? -7.765 11.198 -0.385 1.00 79.38 130 THR A CA 1
ATOM 1138 C C . THR A 1 130 ? -9.191 10.753 -0.123 1.00 79.38 130 THR A C 1
ATOM 1140 O O . THR A 1 130 ? -10.085 11.064 -0.909 1.00 79.38 130 THR A O 1
ATOM 1143 N N . LEU A 1 131 ? -9.418 10.045 0.985 1.00 76.19 131 LEU A N 1
ATOM 1144 C CA . LEU A 1 131 ? -10.768 9.808 1.488 1.00 76.19 131 LEU A CA 1
ATOM 1145 C C . LEU A 1 131 ? -11.392 11.188 1.753 1.00 76.19 131 LEU A C 1
ATOM 1147 O O . LEU A 1 131 ? -11.072 11.836 2.748 1.00 76.19 131 LEU A O 1
ATOM 1151 N N . HIS A 1 132 ? -12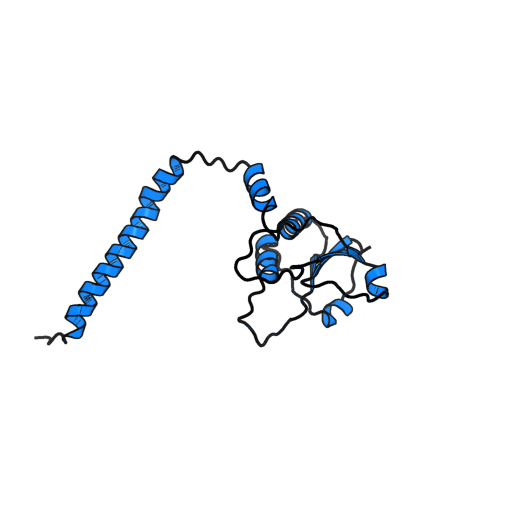.181 11.690 0.793 1.00 60.12 132 HIS A N 1
ATOM 1152 C CA . HIS A 1 132 ? -12.818 13.003 0.863 1.00 60.12 132 HIS A CA 1
ATOM 1153 C C . HIS A 1 132 ? -13.611 13.144 2.167 1.00 60.12 132 HIS A C 1
ATOM 1155 O O . HIS A 1 132 ? -14.067 12.149 2.725 1.00 60.12 132 HIS A O 1
ATOM 1161 N N . THR A 1 133 ? -13.753 14.397 2.607 1.00 54.22 133 THR A N 1
ATOM 1162 C CA . THR A 1 133 ? -14.350 14.946 3.840 1.00 54.22 133 THR A CA 1
ATOM 1163 C C . THR A 1 133 ? -15.756 14.436 4.185 1.00 54.22 133 THR A C 1
ATOM 1165 O O . THR A 1 133 ? -16.691 15.213 4.351 1.00 54.22 133 THR A O 1
ATOM 1168 N N . ASP A 1 134 ? -15.943 13.131 4.324 1.00 64.31 134 ASP A N 1
ATOM 1169 C CA . ASP A 1 134 ? -17.042 12.602 5.106 1.00 64.31 134 ASP A CA 1
ATOM 1170 C C . ASP A 1 134 ? -16.674 12.837 6.571 1.00 64.31 134 ASP A C 1
ATOM 1172 O O . ASP A 1 134 ? -15.827 12.144 7.144 1.00 64.31 134 ASP A O 1
ATOM 1176 N N . GLU A 1 135 ? -17.277 13.868 7.166 1.00 63.69 135 GLU A N 1
ATOM 1177 C CA . GLU A 1 135 ? -17.054 14.250 8.561 1.00 63.69 135 GLU A CA 1
ATOM 1178 C C . GLU A 1 135 ? -17.212 13.070 9.524 1.00 63.69 135 GLU A C 1
ATOM 1180 O O . GLU A 1 135 ? -16.568 13.044 10.572 1.00 63.69 135 GLU A O 1
ATOM 1185 N N . LYS A 1 136 ? -18.055 12.081 9.197 1.00 66.94 136 LYS A N 1
ATOM 1186 C CA . LYS A 1 136 ? -18.224 10.898 10.047 1.00 66.94 136 LYS A CA 1
ATOM 1187 C C . LYS A 1 136 ? -17.019 9.971 9.992 1.00 66.94 136 LYS A C 1
ATOM 1189 O O . LYS A 1 136 ? -16.671 9.394 11.016 1.00 66.94 136 LYS A O 1
ATOM 1194 N N . LEU A 1 137 ? -16.388 9.831 8.830 1.00 71.00 137 LEU A N 1
ATOM 1195 C CA . LEU A 1 137 ? -15.198 8.998 8.669 1.00 71.00 137 LEU A CA 1
ATOM 1196 C C . LEU A 1 137 ? -13.961 9.687 9.228 1.00 71.00 137 LEU A C 1
ATOM 1198 O O . LEU A 1 137 ? -13.236 9.068 9.996 1.00 71.00 137 LEU A O 1
ATOM 1202 N N . MET A 1 138 ? -13.791 10.980 8.943 1.00 70.06 138 MET A N 1
ATOM 1203 C CA . MET A 1 138 ? -12.699 11.809 9.473 1.00 70.06 138 MET A CA 1
ATOM 1204 C C . MET A 1 138 ? -12.651 11.852 11.007 1.00 70.06 138 MET A C 1
ATOM 1206 O O . MET A 1 138 ? -11.583 12.047 11.575 1.00 70.06 138 MET A O 1
ATOM 1210 N N . LYS A 1 139 ? -13.784 11.657 11.698 1.00 73.94 139 LYS A N 1
ATOM 1211 C CA . LYS A 1 139 ? -13.812 11.558 13.169 1.00 73.94 139 LYS A CA 1
ATOM 1212 C C . LYS A 1 139 ? -13.154 10.286 13.706 1.00 73.94 139 LYS A C 1
ATOM 1214 O O . LYS A 1 139 ? -12.669 10.303 14.831 1.00 73.94 139 LYS A O 1
ATOM 1219 N N . ASN A 1 140 ? -13.138 9.219 12.911 1.00 84.25 140 ASN A N 1
ATOM 1220 C CA . ASN A 1 140 ? -12.705 7.887 13.335 1.00 84.25 140 ASN A CA 1
ATOM 1221 C C . ASN A 1 140 ? -11.429 7.425 12.622 1.00 84.25 140 ASN A C 1
ATOM 1223 O O . ASN A 1 140 ? -10.985 6.306 12.852 1.00 84.25 140 ASN A O 1
ATOM 1227 N N . ILE A 1 141 ? -10.857 8.238 11.730 1.00 88.81 141 ILE A N 1
ATOM 1228 C CA . ILE A 1 141 ? -9.603 7.927 11.044 1.00 88.81 141 ILE A CA 1
ATOM 1229 C C . ILE A 1 141 ? -8.639 9.100 11.157 1.00 88.81 141 ILE A C 1
ATOM 1231 O O . ILE A 1 141 ? -9.019 10.262 11.022 1.00 88.81 141 ILE A O 1
ATOM 1235 N N . LYS A 1 142 ? -7.365 8.790 11.351 1.00 89.88 142 LYS A N 1
ATOM 1236 C CA . LYS A 1 142 ? -6.272 9.752 11.398 1.00 89.88 142 LYS A CA 1
ATOM 1237 C C . LYS A 1 142 ? -5.316 9.479 10.258 1.00 89.88 142 LYS A C 1
ATOM 1239 O O . LYS A 1 142 ? -4.895 8.345 10.067 1.00 89.88 142 LYS A O 1
ATOM 1244 N N . ILE A 1 143 ? -4.946 10.518 9.515 1.00 88.88 143 ILE A N 1
ATOM 1245 C CA . ILE A 1 143 ? -3.905 10.385 8.496 1.00 88.88 143 ILE A CA 1
ATOM 1246 C C . ILE A 1 143 ? -2.559 10.100 9.170 1.00 88.88 143 ILE A C 1
ATOM 1248 O O . ILE A 1 143 ? -2.189 10.769 10.139 1.00 88.88 143 ILE A O 1
ATOM 1252 N N . ILE A 1 144 ? -1.828 9.115 8.656 1.00 88.62 144 ILE A N 1
ATOM 1253 C CA . ILE A 1 144 ? -0.448 8.845 9.056 1.00 88.62 144 ILE A CA 1
ATOM 1254 C C . ILE A 1 144 ? 0.436 9.684 8.130 1.00 88.62 144 ILE A C 1
ATOM 1256 O O . ILE A 1 144 ? 0.539 9.364 6.944 1.00 88.62 144 ILE A O 1
ATOM 1260 N N . PRO A 1 145 ? 1.033 10.790 8.611 1.00 84.31 145 PRO A N 1
ATOM 1261 C CA . PRO A 1 145 ? 1.860 11.631 7.763 1.00 84.31 145 PRO A CA 1
ATOM 1262 C C . PRO A 1 145 ? 3.151 10.893 7.408 1.00 84.31 145 PRO A C 1
ATOM 1264 O O . PRO A 1 145 ? 3.815 10.319 8.271 1.00 84.31 145 PRO A O 1
ATOM 1267 N N . PHE A 1 146 ? 3.533 10.950 6.137 1.00 82.81 146 PHE A N 1
ATOM 1268 C CA . PHE A 1 146 ? 4.797 10.405 5.669 1.00 82.81 146 PHE A CA 1
ATOM 1269 C C . PHE A 1 146 ? 5.425 11.296 4.600 1.00 82.81 146 PHE A C 1
ATOM 1271 O O . PHE A 1 146 ? 4.737 11.985 3.844 1.00 82.81 146 PHE A O 1
ATOM 1278 N N . THR A 1 147 ? 6.757 11.300 4.541 1.00 78.06 147 THR A N 1
ATOM 1279 C CA . THR A 1 147 ? 7.485 12.100 3.554 1.00 78.06 147 THR A CA 1
ATOM 1280 C C . THR A 1 147 ? 7.398 11.435 2.187 1.00 78.06 147 THR A C 1
ATOM 1282 O O . THR A 1 147 ? 7.969 10.365 1.970 1.00 78.06 147 THR A O 1
ATOM 1285 N N . ARG A 1 148 ? 6.707 12.089 1.251 1.00 71.62 148 ARG A N 1
ATOM 1286 C CA . ARG A 1 148 ? 6.670 11.682 -0.157 1.00 71.62 148 ARG A CA 1
ATOM 1287 C C . ARG A 1 148 ? 8.026 11.985 -0.788 1.00 71.62 148 ARG A C 1
ATOM 1289 O O . ARG A 1 148 ? 8.493 13.123 -0.746 1.00 71.62 148 ARG A O 1
ATOM 1296 N N . LYS A 1 149 ? 8.683 10.971 -1.350 1.00 68.25 149 LYS A N 1
ATOM 1297 C CA . LYS A 1 149 ? 9.943 11.158 -2.076 1.00 68.25 149 LYS A CA 1
ATOM 1298 C C . LYS A 1 149 ? 9.640 11.399 -3.554 1.00 68.25 149 LYS A C 1
ATOM 1300 O O . LYS A 1 149 ? 9.109 10.523 -4.233 1.00 68.25 149 LYS A O 1
ATOM 1305 N N . ASN A 1 150 ? 10.000 12.585 -4.046 1.00 57.53 150 ASN A N 1
ATOM 1306 C CA . ASN A 1 150 ? 9.966 12.920 -5.469 1.00 57.53 150 ASN A CA 1
ATOM 1307 C C . ASN A 1 150 ? 11.090 12.169 -6.187 1.00 57.53 150 ASN A C 1
ATOM 1309 O O . ASN A 1 150 ? 12.195 12.684 -6.341 1.00 57.53 150 ASN A O 1
ATOM 1313 N N . LEU A 1 151 ? 10.832 10.936 -6.607 1.00 57.38 151 LEU A N 1
ATOM 1314 C CA . LEU A 1 151 ? 11.683 10.293 -7.601 1.00 57.38 151 LEU A CA 1
ATOM 1315 C C . LEU A 1 151 ? 11.288 10.779 -8.995 1.00 57.38 151 LEU A C 1
ATOM 1317 O O . LEU A 1 151 ? 10.109 11.013 -9.260 1.00 57.38 151 LEU A O 1
ATOM 1321 N N . PHE A 1 152 ? 12.272 10.922 -9.887 1.00 49.69 152 PHE A N 1
ATOM 1322 C CA . PHE A 1 152 ? 12.038 11.220 -11.298 1.00 49.69 152 PHE A CA 1
ATOM 1323 C C . PHE A 1 152 ? 11.118 10.156 -11.898 1.00 49.69 152 PHE A C 1
ATOM 1325 O O . PHE A 1 152 ? 11.530 9.027 -12.159 1.00 49.69 152 PHE A O 1
ATOM 1332 N N . ARG A 1 153 ? 9.856 10.520 -12.112 1.00 53.69 153 ARG A N 1
ATOM 1333 C CA . ARG A 1 153 ? 8.899 9.677 -12.817 1.00 53.69 153 ARG A CA 1
ATOM 1334 C C . ARG A 1 153 ? 8.932 10.039 -14.281 1.00 53.69 153 ARG A C 1
ATOM 1336 O O . ARG A 1 153 ? 8.515 11.126 -14.670 1.00 53.69 153 ARG A O 1
ATOM 1343 N N . ILE A 1 154 ? 9.411 9.113 -15.095 1.00 45.53 154 ILE A N 1
ATOM 1344 C CA . ILE A 1 154 ? 9.249 9.201 -16.540 1.00 45.53 154 ILE A CA 1
ATOM 1345 C C . ILE A 1 154 ? 7.751 8.948 -16.806 1.00 45.53 154 ILE A C 1
ATOM 1347 O O . ILE A 1 154 ? 7.270 7.844 -16.571 1.00 45.53 154 ILE A O 1
ATOM 1351 N N . ASN A 1 155 ? 7.009 9.974 -17.245 1.00 42.53 155 ASN A N 1
ATOM 1352 C CA . ASN A 1 155 ? 5.589 9.921 -17.655 1.00 42.53 155 ASN A CA 1
ATOM 1353 C C . ASN A 1 155 ? 4.487 9.743 -16.578 1.00 42.53 155 ASN A C 1
ATOM 1355 O O . ASN A 1 155 ? 3.455 9.141 -16.876 1.00 42.53 155 ASN A O 1
ATOM 1359 N N . LYS A 1 156 ? 4.598 10.307 -15.366 1.00 47.91 156 LYS A N 1
ATOM 1360 C CA . LYS A 1 156 ? 3.435 10.371 -14.446 1.00 47.91 156 LYS A CA 1
ATOM 1361 C C . LYS A 1 156 ? 3.134 11.781 -13.948 1.00 47.91 156 LYS A C 1
ATOM 1363 O O . LYS A 1 156 ? 4.044 12.535 -13.618 1.00 47.91 156 LYS A O 1
ATOM 1368 N N . TRP A 1 157 ? 1.840 12.100 -13.892 1.00 42.53 157 TRP A N 1
ATOM 1369 C CA . TRP A 1 157 ? 1.317 13.310 -13.262 1.00 42.53 157 TRP A CA 1
ATOM 1370 C C . TRP A 1 157 ? 1.504 13.231 -11.734 1.00 42.53 157 TRP A C 1
ATOM 1372 O O . TRP A 1 157 ? 1.490 12.127 -11.186 1.00 42.53 157 TRP A O 1
ATOM 1382 N N . PRO A 1 158 ? 1.691 14.371 -11.047 1.00 47.91 158 PRO A N 1
ATOM 1383 C CA . PRO A 1 158 ? 1.994 14.454 -9.615 1.00 47.91 158 PRO A CA 1
ATOM 1384 C C . PRO A 1 158 ? 0.757 14.255 -8.719 1.00 47.91 158 PRO A C 1
ATOM 1386 O O . PRO A 1 158 ? 0.630 14.918 -7.694 1.00 47.91 158 PRO A O 1
ATOM 1389 N N . GLU A 1 159 ? -0.185 13.395 -9.109 1.00 50.09 159 GLU A N 1
ATOM 1390 C CA . GLU A 1 159 ? -1.284 13.035 -8.212 1.00 50.09 159 GLU A CA 1
ATOM 1391 C C . GLU A 1 159 ? -0.765 12.117 -7.103 1.00 50.09 159 GLU A C 1
ATOM 1393 O O . GLU A 1 159 ? 0.128 11.290 -7.306 1.00 50.09 159 GLU A O 1
ATOM 1398 N N . ASP A 1 160 ? -1.302 12.323 -5.905 1.00 55.78 160 ASP A N 1
ATOM 1399 C CA . ASP A 1 160 ? -0.918 11.615 -4.699 1.00 55.78 160 ASP A CA 1
ATOM 1400 C C . ASP A 1 160 ? -1.119 10.102 -4.863 1.00 55.78 160 ASP A C 1
ATOM 1402 O O . ASP A 1 160 ? -2.250 9.637 -4.881 1.00 55.78 160 ASP A O 1
ATOM 1406 N N . ASP A 1 161 ? -0.032 9.324 -4.936 1.00 69.50 161 ASP A N 1
ATOM 1407 C CA . ASP A 1 161 ? -0.118 7.883 -5.245 1.00 69.50 161 ASP A CA 1
ATOM 1408 C C . ASP A 1 161 ? -1.002 7.092 -4.290 1.00 69.50 161 ASP A C 1
ATOM 1410 O O . ASP A 1 161 ? -1.623 6.104 -4.676 1.00 69.50 161 ASP A O 1
ATOM 1414 N N . TYR A 1 162 ? -0.969 7.481 -3.017 1.00 85.12 162 TYR A N 1
ATOM 1415 C CA . TYR A 1 162 ? -1.790 6.919 -1.963 1.00 85.12 162 TYR A CA 1
ATOM 1416 C C . TYR A 1 162 ? -1.758 7.790 -0.707 1.00 85.12 162 TYR A C 1
ATOM 1418 O O . TYR A 1 162 ? -0.904 8.667 -0.539 1.00 85.12 162 TYR A O 1
ATOM 1426 N N . ASN A 1 163 ? -2.680 7.500 0.202 1.00 88.75 163 ASN A N 1
ATOM 1427 C CA . ASN A 1 163 ? -2.695 7.955 1.582 1.00 88.75 163 ASN A CA 1
ATOM 1428 C C . ASN A 1 163 ? -2.764 6.754 2.527 1.00 88.75 163 ASN A C 1
ATOM 1430 O O . ASN A 1 163 ? -3.264 5.686 2.164 1.00 88.75 163 ASN A O 1
ATOM 1434 N N . ILE A 1 164 ? -2.267 6.946 3.747 1.00 91.31 164 ILE A N 1
ATOM 1435 C CA . ILE A 1 164 ? -2.331 5.959 4.822 1.00 91.31 164 ILE A CA 1
ATOM 1436 C C . ILE A 1 164 ? -3.111 6.574 5.981 1.00 91.31 164 ILE A C 1
ATOM 1438 O O . ILE A 1 164 ? -2.846 7.712 6.373 1.00 91.31 164 ILE A O 1
ATOM 1442 N N . TYR A 1 165 ? -4.040 5.811 6.543 1.00 92.31 165 TYR A N 1
ATOM 1443 C CA . TYR A 1 165 ? -4.826 6.198 7.704 1.00 92.31 165 TYR A CA 1
ATOM 1444 C C . TYR A 1 165 ? -4.790 5.109 8.775 1.00 92.31 165 TYR A C 1
ATOM 1446 O O . TYR A 1 165 ? -4.651 3.928 8.468 1.00 92.31 165 TYR A O 1
ATOM 1454 N N . GLU A 1 166 ? -4.966 5.517 10.022 1.00 92.31 166 GLU A N 1
ATOM 1455 C CA . GLU A 1 166 ? -5.176 4.656 11.183 1.00 92.31 166 GLU A CA 1
ATOM 1456 C C . GLU A 1 166 ? -6.575 4.920 11.742 1.00 92.31 166 GLU A C 1
ATOM 1458 O O . GLU A 1 166 ? -6.989 6.075 11.859 1.00 92.31 166 GLU A O 1
ATOM 1463 N N . VAL A 1 167 ? -7.315 3.866 12.069 1.00 91.50 167 VAL A N 1
ATOM 1464 C CA . VAL A 1 167 ? -8.625 3.980 12.718 1.00 91.50 167 VAL A CA 1
ATOM 1465 C C . VAL A 1 167 ? -8.425 4.247 14.211 1.00 91.50 167 VAL A C 1
ATOM 1467 O O . VAL A 1 167 ? -7.721 3.487 14.873 1.00 91.50 167 VAL A O 1
ATOM 1470 N N . ILE A 1 168 ? -9.054 5.300 14.741 1.00 89.12 168 ILE A N 1
ATOM 1471 C CA . ILE A 1 168 ? -9.015 5.667 16.169 1.00 89.12 168 ILE A CA 1
ATOM 1472 C C . ILE A 1 168 ? -10.169 5.002 16.914 1.00 89.12 168 ILE A C 1
ATOM 1474 O O . ILE A 1 168 ? -11.311 5.026 16.404 1.00 89.12 168 ILE A O 1
#

=== Feature glossary ===
The record interleaves many kinds of information about one protein. Here is each kind framed as the question it answers.

Q: Are the domains correctly placed relative to each other?
A: Predicted aligned error is AlphaFold's pairwise confidence. Unlike pLDDT (per-residue), PAE is per-residue-pair and captures whether two parts of the structure are correctly placed relative to each other. Units are ångströms of expected positional error.

Q: Which residues are in helices, strands, or loops?
A: Eight-state secondary structure (DSSP): H is the canonical α-helix, G the tighter 3₁₀-helix, I the wider π-helix; E/B are β-structure, T and S are turns and bends, and '-' is everything else. DSSP derives these from the pattern of main-chain N–H···O=C hydrogen bonds, not from the sequence.

Q: What if only a Cα trace is available?
A: P-SEA three-state annotation labels each residue as helix, strand, or coil based purely on the geometry of the Cα trace. It serves as a fallback when the full backbone (and thus DSSP) is unavailable.

Q: What are the backbone torsion angles?
A: φ (phi) and ψ (psi) are the two rotatable backbone dihedrals per residue: φ is the C(i-1)–N–Cα–C torsion, ψ is the N–Cα–C–N(i+1) torsion, both in degrees on (−180°, 180°]. α-helical residues cluster near (−60°, −45°); β-strand residues near (−120°, +130°). A Ramachandran plot is simply a scatter of (φ, ψ) for every residue.

Q: What known structures does this most resemble?
A: Structural nearest neighbors (via Foldseek easy-search vs the PDB). Reported per hit: target PDB id, E-value, and alignment TM-score. A TM-score above ~0.5 is the conventional threshold for 'same fold'.

Q: What family and function is it annotated with?
A: Database cross-references. InterPro integrates a dozen domain/family signature databases into unified entries with residue-range hits. GO terms attach function/process/location labels with evidence codes. CATH codes position the fold in a four-level structural taxonomy. Organism is the NCBI-taxonomy species name.

Q: Which residues are buried vs exposed?
A: Solvent accessibility: the surface area of each residue that a 1.4 Å water probe can touch, in Å². When only backbone atoms are present the absolute values are lower than full-atom SASA (side chains contribute most of the area) and are flagged as backbone-only.

Q: What do the diagnostic plots show?
A: Three diagnostic plots accompany the record. The Cα contact map visualizes the tertiary structure as a 2D adjacency matrix (8 Å cutoff, sequence-local contacts suppressed). The Ramachandran plot shows the distribution of backbone (φ, ψ) torsions, with points in the α and β basins reflecting secondary structure content. The PAE plot shows AlphaFold's inter-residue confidence as a color matrix.

Q: What is the amino-acid chain?
A: The amino-acid sequence is the protein's primary structure: the linear order of residues from the N-terminus to the C-terminus, written in one-letter code. Everything else here — the 3D coordinates, the secondary structure, the domain annotations — is ultimately a consequence of this string.

Q: What do the rendered images show?
A: The six renders are orthographic views along the three Cartesian axes in both directions. Representation (cartoon, sticks, or surface) and color scheme (sequence-rainbow or by-chain) vary across proteins so the training set covers all the common visualization conventions.

Q: Where is each backbone atom in 3D?
A: The mmCIF table is the protein's shape written out atom by atom. For each backbone N, Cα, C, and carbonyl O, it records an (x, y, z) coordinate triple in Å plus the residue type, chain letter, and residue number.

Q: How mobile is each atom in the crystal?
A: For experimental (PDB) structures, the B-factor (temperature factor) quantifies the positional spread of each atom in the crystal — a combination of thermal vibration and static disorder — in units of Å². High B-factors mark flexible loops or poorly resolved regions; low B-factors mark the rigid, well-ordered core.

Q: How big and how compact is the whole molecule?
A: Three whole-structure scalars: the radius of gyration (RMS distance of Cα from centroid, in Å), the count of Cα–Cα contacts (pairs closer than 8 Å and separated by more than four residues in sequence — i.e. tertiary, not local, contacts), and the bounding-box dimensions. Together they distinguish compact globular folds from extended fibres or disordered chains.

Q: What does the local fold look like, residue by residue?
A: A 3Di character summarizes, for each residue, the relative orientation of the Cα frame of its nearest spatial neighbor. Because it encodes fold topology rather than chemistry, 3Di alignments detect remote structural similarity that sequence alignment misses.

Q: How confident is the AlphaFold model at each residue?
A: For AlphaFold models, the B-factor field carries pLDDT — the model's own estimate of local accuracy on a 0–100 scale. Regions with pLDDT<50 should be treated as essentially unmodeled; they often correspond to intrinsically disordered segments.